Protein AF-A0A352RK64-F1 (afdb_monomer_lite)

Radius of gyration: 16.99 Å; chains: 1; bounding box: 40×32×40 Å

Foldseek 3Di:
DPPPDDDDDDDDDDDDPPPCSVVVVVVVCVVVPVVRDDDDDQVVFFDDCPVDDPVRVVPDDCPDPVRGDD

Sequence (70 aa):
MKNSRSKPFVIGISGGSGSGKSTIINEIVERIGPEKIAVLHHDAYYRHRPELSFEERTIINFDHPDSLET

Structure (mmCIF, N/CA/C/O backbone):
data_AF-A0A352RK64-F1
#
_entry.id   AF-A0A352RK64-F1
#
loop_
_atom_site.group_PDB
_atom_site.id
_atom_site.type_symbol
_atom_site.label_atom_id
_atom_site.label_alt_id
_atom_site.label_comp_id
_atom_site.label_asym_id
_atom_site.label_entity_id
_atom_site.label_seq_id
_atom_site.pdbx_PDB_ins_code
_atom_site.Cartn_x
_atom_site.Cartn_y
_atom_site.Cartn_z
_atom_site.occupancy
_atom_site.B_iso_or_equiv
_atom_site.auth_seq_id
_atom_site.auth_comp_id
_atom_site.auth_asym_id
_atom_site.auth_atom_id
_atom_site.pdbx_PDB_model_num
ATOM 1 N N . MET A 1 1 ? -27.580 -19.480 18.022 1.00 46.88 1 MET A N 1
ATOM 2 C CA . MET A 1 1 ? -27.226 -18.045 18.115 1.00 46.88 1 MET A CA 1
ATOM 3 C C . MET A 1 1 ? -26.635 -17.613 16.781 1.00 46.88 1 MET A C 1
ATOM 5 O O . MET A 1 1 ? -25.653 -18.207 16.358 1.00 46.88 1 MET A O 1
ATOM 9 N N . LYS A 1 2 ? -27.256 -16.667 16.065 1.00 51.38 2 LYS A N 1
ATOM 10 C CA . LYS A 1 2 ? -26.658 -16.103 14.845 1.00 51.38 2 LYS A CA 1
ATOM 11 C C . LYS A 1 2 ? -25.591 -15.102 15.287 1.00 51.38 2 LYS A C 1
ATOM 13 O O . LYS A 1 2 ? -25.943 -14.058 15.821 1.00 51.38 2 LYS A O 1
ATOM 18 N N . ASN A 1 3 ? -24.313 -15.424 15.093 1.00 56.31 3 ASN A N 1
ATOM 19 C CA . ASN A 1 3 ? -23.241 -14.436 15.204 1.00 56.31 3 ASN A CA 1
ATOM 20 C C . ASN A 1 3 ? -23.479 -13.377 14.121 1.00 56.31 3 ASN A C 1
ATOM 22 O O . ASN A 1 3 ? -23.170 -13.613 12.953 1.00 56.31 3 ASN A O 1
ATOM 26 N N . SER A 1 4 ? -24.070 -12.233 14.475 1.00 65.38 4 SER A N 1
ATOM 27 C CA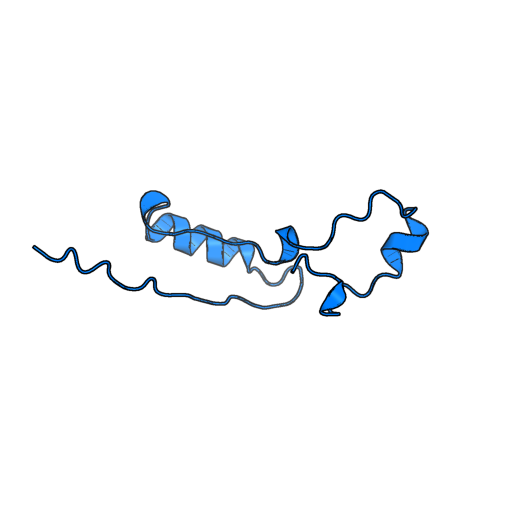 . SER A 1 4 ? -24.133 -11.096 13.561 1.00 65.38 4 SER A CA 1
ATOM 28 C C . SER A 1 4 ? -22.723 -10.523 13.451 1.00 65.38 4 SER A C 1
ATOM 30 O O . SER A 1 4 ? -22.307 -9.721 14.285 1.00 65.38 4 SER A O 1
ATOM 32 N N . ARG A 1 5 ? -21.953 -10.964 12.451 1.00 71.38 5 ARG A N 1
ATOM 33 C CA . ARG A 1 5 ? -20.730 -10.246 12.079 1.00 71.38 5 ARG A CA 1
ATOM 34 C C . ARG A 1 5 ? -21.149 -8.829 11.694 1.00 71.38 5 ARG A C 1
ATOM 36 O O . ARG A 1 5 ? -21.978 -8.662 10.798 1.00 71.38 5 ARG A O 1
ATOM 43 N N . SER A 1 6 ? -20.623 -7.829 12.395 1.00 80.00 6 SER A N 1
ATOM 44 C CA . SER A 1 6 ? -20.747 -6.443 11.959 1.00 80.00 6 SER A CA 1
ATOM 45 C C . SER A 1 6 ? -20.133 -6.326 10.564 1.00 80.00 6 SER A C 1
ATOM 47 O O . SER A 1 6 ? -19.109 -6.945 10.265 1.00 80.00 6 SER A O 1
ATOM 49 N N . LYS A 1 7 ? -20.792 -5.580 9.674 1.00 87.75 7 LYS A N 1
ATOM 50 C CA . LYS A 1 7 ? -20.198 -5.265 8.374 1.00 87.75 7 LYS A CA 1
ATOM 51 C C . LYS A 1 7 ? -18.974 -4.370 8.616 1.00 87.75 7 LYS A C 1
ATOM 53 O O . LYS A 1 7 ? -19.078 -3.459 9.440 1.00 87.75 7 LYS A O 1
ATOM 58 N N . PRO A 1 8 ? -17.842 -4.612 7.936 1.00 90.62 8 PRO A N 1
ATOM 59 C CA . PRO A 1 8 ? -16.685 -3.736 8.052 1.00 90.62 8 PRO A CA 1
ATOM 60 C C . PRO A 1 8 ? -17.024 -2.338 7.523 1.00 90.62 8 PRO A C 1
ATOM 62 O O . PRO A 1 8 ? -17.816 -2.190 6.590 1.00 90.62 8 PRO A O 1
ATOM 65 N N . PHE A 1 9 ? -16.412 -1.319 8.122 1.00 92.75 9 PHE A N 1
ATOM 66 C CA . PHE A 1 9 ? -16.442 0.050 7.617 1.00 92.75 9 PHE A CA 1
ATOM 67 C C . PHE A 1 9 ? -15.240 0.264 6.694 1.00 92.75 9 PHE A C 1
ATOM 69 O O . PHE A 1 9 ? -14.123 -0.099 7.057 1.00 92.75 9 PHE A O 1
ATOM 76 N N . VAL A 1 10 ? -15.469 0.822 5.504 1.00 94.88 10 VAL A N 1
ATOM 77 C CA . VAL A 1 10 ? -14.433 0.999 4.476 1.00 94.88 10 VAL A CA 1
ATOM 78 C C . VAL A 1 10 ? -14.202 2.486 4.243 1.00 94.88 10 VAL A C 1
ATOM 80 O O . VAL A 1 10 ? -15.150 3.230 4.003 1.00 94.88 10 VAL A O 1
ATOM 83 N N . ILE A 1 11 ? -12.936 2.902 4.291 1.00 94.50 11 ILE A N 1
ATOM 84 C CA . ILE A 1 11 ? -12.496 4.272 4.016 1.00 94.50 11 ILE A CA 1
ATOM 85 C C . ILE A 1 11 ? -11.547 4.228 2.819 1.00 94.50 11 ILE A C 1
ATOM 87 O O . ILE A 1 11 ? -10.539 3.525 2.858 1.00 94.50 11 ILE A O 1
ATOM 91 N N . GLY A 1 12 ? -11.860 4.984 1.767 1.00 94.88 12 GLY A N 1
ATOM 92 C CA . GLY A 1 12 ? -10.946 5.221 0.651 1.00 94.88 12 GLY A CA 1
ATOM 93 C C . GLY A 1 12 ? -10.101 6.468 0.902 1.00 94.88 12 GLY A C 1
ATOM 94 O O . GLY A 1 12 ? -10.644 7.518 1.238 1.00 94.88 12 GLY A O 1
ATOM 95 N N . ILE A 1 13 ? -8.782 6.362 0.730 1.00 94.19 13 ILE A N 1
ATOM 96 C CA . ILE A 1 13 ? -7.844 7.487 0.846 1.00 94.19 13 ILE A CA 1
ATOM 97 C C . ILE A 1 13 ? -7.134 7.655 -0.498 1.00 94.19 13 ILE A C 1
ATOM 99 O O . ILE A 1 13 ? -6.388 6.778 -0.927 1.00 94.19 13 ILE A O 1
ATOM 103 N N . SER A 1 14 ? -7.353 8.791 -1.158 1.00 92.94 14 SER A N 1
ATOM 104 C CA . SER A 1 14 ? -6.794 9.118 -2.476 1.00 92.94 14 SER A CA 1
ATOM 105 C C . SER A 1 14 ? -5.936 10.385 -2.436 1.00 92.94 14 SER A C 1
ATOM 107 O O . SER A 1 14 ? -6.026 11.184 -1.506 1.00 92.94 14 SER A O 1
ATOM 109 N N . GLY A 1 15 ? -5.102 10.587 -3.458 1.00 92.25 15 GLY A N 1
ATOM 110 C CA . GLY A 1 15 ? -4.235 11.762 -3.594 1.00 92.25 15 GLY A CA 1
ATOM 111 C C . GLY A 1 15 ? -2.939 11.444 -4.339 1.00 92.25 15 GLY A C 1
ATOM 112 O O . GLY A 1 15 ? -2.534 10.282 -4.412 1.00 92.25 15 GLY A O 1
ATOM 113 N N . GLY A 1 16 ? -2.272 12.471 -4.869 1.00 90.00 16 GLY A N 1
ATOM 114 C CA . GLY A 1 16 ? -1.022 12.323 -5.624 1.00 90.00 16 GLY A CA 1
ATOM 115 C C . GLY A 1 16 ? 0.139 11.742 -4.805 1.00 90.00 16 GLY A C 1
ATOM 116 O O . GLY A 1 16 ? 0.086 11.657 -3.573 1.00 90.00 16 GLY A O 1
ATOM 117 N N . SER A 1 17 ? 1.206 11.314 -5.481 1.00 88.75 17 SER A N 1
ATOM 118 C CA . SER A 1 17 ? 2.441 10.911 -4.794 1.00 88.75 17 SER A CA 1
ATOM 119 C C . SER A 1 17 ? 2.990 12.069 -3.947 1.00 88.75 17 SER A C 1
ATOM 121 O O . SER A 1 17 ? 2.865 13.231 -4.324 1.00 88.75 17 SER A O 1
ATOM 123 N N . GLY A 1 18 ? 3.530 11.766 -2.764 1.00 92.94 18 GLY A N 1
ATOM 124 C CA . GLY A 1 18 ? 4.042 12.781 -1.833 1.00 92.94 18 GLY A CA 1
ATOM 125 C C . GLY A 1 18 ? 2.985 13.587 -1.060 1.00 92.94 18 GLY A C 1
ATOM 126 O O . GLY A 1 18 ? 3.352 14.411 -0.233 1.00 92.94 18 GLY A O 1
ATOM 127 N N . SER A 1 19 ? 1.682 13.335 -1.242 1.00 95.62 19 SER A N 1
ATOM 128 C CA . SER A 1 19 ? 0.616 14.109 -0.577 1.00 95.62 19 SER A CA 1
ATOM 129 C C . SER A 1 19 ? 0.371 13.769 0.905 1.00 95.62 19 SER A C 1
ATOM 131 O O . SER A 1 19 ? -0.594 14.256 1.485 1.00 95.62 19 SER A O 1
ATOM 133 N N . GLY A 1 20 ? 1.171 12.884 1.513 1.00 96.06 20 GLY A N 1
ATOM 134 C CA . GLY A 1 20 ? 1.038 12.507 2.930 1.00 96.06 20 GLY A CA 1
ATOM 135 C C . GLY A 1 20 ? 0.044 11.378 3.252 1.00 96.06 20 GLY A C 1
ATOM 136 O O . GLY A 1 20 ? -0.247 11.152 4.423 1.00 96.06 20 GLY A O 1
ATOM 137 N N . LYS A 1 21 ? -0.460 10.630 2.254 1.00 96.75 21 LYS A N 1
ATOM 138 C CA . LYS A 1 21 ? -1.405 9.506 2.473 1.00 96.75 21 LYS A CA 1
ATOM 139 C C . LYS A 1 21 ? -0.882 8.483 3.485 1.00 96.75 21 LYS A C 1
ATOM 141 O O . LYS A 1 21 ? -1.587 8.148 4.429 1.00 96.75 21 LYS A O 1
ATOM 146 N N . SER A 1 22 ? 0.360 8.026 3.307 1.00 95.06 22 SER A N 1
ATOM 147 C CA . SER A 1 22 ? 0.9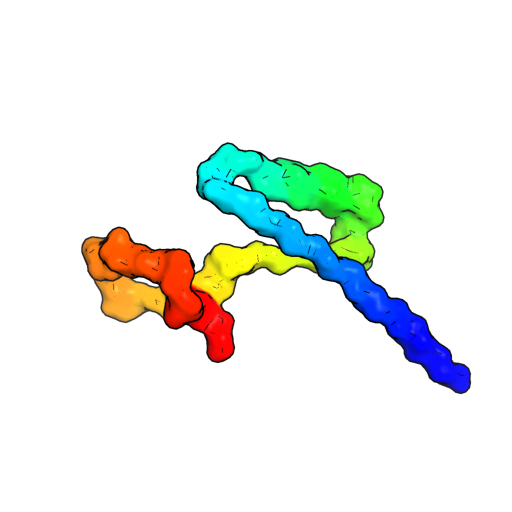77 7.028 4.188 1.00 95.06 22 S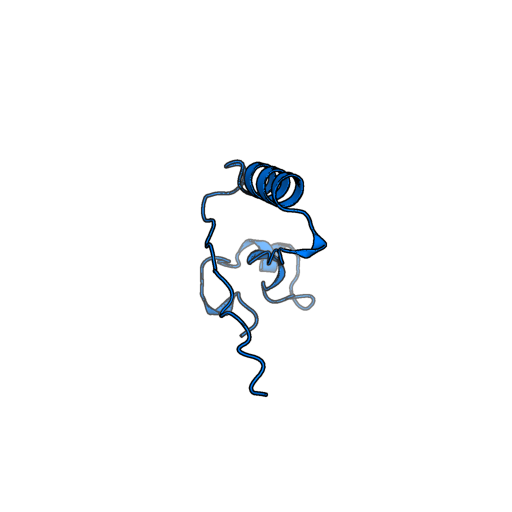ER A CA 1
ATOM 148 C C . SER A 1 22 ? 1.105 7.534 5.625 1.00 95.06 22 SER A C 1
ATOM 150 O O . SER A 1 22 ? 0.868 6.779 6.558 1.00 95.06 22 SER A O 1
ATOM 152 N N . THR A 1 23 ? 1.398 8.825 5.812 1.00 96.75 23 THR A N 1
ATOM 153 C CA . THR A 1 23 ? 1.460 9.454 7.138 1.00 96.75 23 THR A CA 1
ATOM 154 C C . THR A 1 23 ? 0.108 9.398 7.843 1.00 96.75 23 THR A C 1
ATOM 156 O O . THR A 1 23 ? 0.032 8.964 8.987 1.00 96.75 23 THR A O 1
ATOM 159 N N . ILE A 1 24 ? -0.969 9.776 7.148 1.00 95.75 24 ILE A N 1
ATOM 160 C CA . ILE A 1 24 ? -2.327 9.735 7.708 1.00 95.75 24 ILE A CA 1
ATOM 161 C C . ILE A 1 24 ? -2.744 8.295 8.031 1.00 95.75 24 ILE A C 1
ATOM 163 O O . ILE A 1 24 ? -3.327 8.050 9.083 1.00 95.75 24 ILE A O 1
ATOM 167 N N . ILE A 1 25 ? -2.436 7.339 7.150 1.00 95.62 25 ILE A N 1
ATOM 168 C CA . ILE A 1 25 ? -2.743 5.920 7.373 1.00 95.62 25 ILE A CA 1
ATOM 169 C C . ILE A 1 25 ? -2.043 5.408 8.636 1.00 95.62 25 ILE A C 1
ATOM 171 O O . ILE A 1 25 ? -2.702 4.799 9.476 1.00 95.62 25 ILE A O 1
ATOM 175 N N . ASN A 1 26 ? -0.749 5.698 8.806 1.00 95.81 26 ASN A N 1
ATOM 176 C CA . ASN A 1 26 ? 0.013 5.267 9.980 1.00 95.81 26 ASN A CA 1
ATOM 177 C C . ASN A 1 26 ? -0.581 5.828 11.281 1.00 95.81 26 ASN A C 1
ATOM 179 O O . ASN A 1 26 ? -0.839 5.066 12.207 1.00 95.81 26 ASN A O 1
ATOM 183 N N . GLU A 1 27 ? -0.908 7.122 11.315 1.00 97.00 27 GLU A N 1
ATOM 184 C CA . GLU A 1 27 ? -1.567 7.760 12.466 1.00 97.00 27 GLU A CA 1
ATOM 185 C C . GLU A 1 27 ? -2.923 7.121 12.806 1.00 97.00 27 GLU A C 1
ATOM 187 O O . GLU A 1 27 ? -3.266 6.943 13.976 1.00 97.00 27 GLU A O 1
ATOM 192 N N . ILE A 1 28 ? -3.718 6.758 11.793 1.00 95.50 28 ILE A N 1
ATOM 193 C CA . ILE A 1 28 ? -5.004 6.078 11.997 1.00 95.50 28 ILE A CA 1
ATOM 194 C C . ILE A 1 28 ? -4.784 4.686 12.601 1.00 95.50 28 ILE A C 1
ATOM 196 O O . ILE A 1 28 ? -5.475 4.320 13.556 1.00 95.50 28 ILE A O 1
ATOM 200 N N . VAL A 1 29 ? -3.830 3.917 12.070 1.00 96.06 29 VAL A N 1
ATOM 201 C CA . VAL A 1 29 ? -3.507 2.568 12.561 1.00 96.06 29 VAL A CA 1
ATOM 202 C C . VAL A 1 29 ? -3.012 2.617 14.004 1.00 96.06 29 VAL A C 1
ATOM 204 O O . VAL A 1 29 ? -3.497 1.847 14.832 1.00 96.06 29 VAL A O 1
ATOM 207 N N . GLU A 1 30 ? -2.113 3.547 14.327 1.00 96.81 30 GLU A N 1
ATOM 208 C CA . GLU A 1 30 ? -1.580 3.729 15.682 1.00 96.81 30 GLU A CA 1
ATOM 209 C C . GLU A 1 30 ? -2.677 4.071 16.698 1.00 96.81 30 GLU A C 1
ATOM 211 O O . GLU A 1 30 ? -2.678 3.545 17.811 1.00 96.81 30 GLU A O 1
ATOM 216 N N . ARG A 1 31 ? -3.649 4.909 16.318 1.00 96.38 31 ARG A N 1
ATOM 217 C CA . ARG A 1 31 ? -4.741 5.328 17.216 1.00 96.38 31 ARG A CA 1
ATOM 218 C C . ARG A 1 31 ? -5.825 4.269 17.404 1.00 96.38 31 ARG A C 1
ATOM 220 O O . ARG A 1 31 ? -6.431 4.211 18.472 1.00 96.38 31 ARG A O 1
ATOM 227 N N . ILE A 1 32 ? -6.120 3.473 16.375 1.00 94.88 32 ILE A N 1
ATOM 228 C CA . ILE A 1 32 ? -7.188 2.457 16.417 1.00 94.88 32 ILE A CA 1
ATOM 229 C C . ILE A 1 32 ? -6.683 1.123 16.992 1.00 94.88 32 ILE A C 1
ATOM 231 O O . ILE A 1 32 ? -7.433 0.423 17.687 1.00 94.88 32 ILE A O 1
ATOM 235 N N . GLY A 1 33 ? -5.422 0.792 16.717 1.00 95.38 33 GLY A N 1
ATOM 236 C CA . GLY A 1 33 ? -4.806 -0.499 17.001 1.00 95.38 33 GLY A CA 1
ATOM 237 C C . GLY A 1 33 ? -4.760 -1.391 15.749 1.00 95.38 33 GLY A C 1
ATOM 238 O O . GLY A 1 33 ? -5.792 -1.570 15.087 1.00 95.38 33 GLY A O 1
ATOM 239 N N . PRO A 1 34 ? -3.594 -1.972 15.403 1.00 92.50 34 PRO A N 1
ATOM 240 C CA . PRO A 1 34 ? -3.411 -2.774 14.188 1.00 92.50 34 PRO A CA 1
ATOM 241 C C . PRO A 1 34 ? -4.256 -4.057 14.164 1.00 92.50 34 PRO A C 1
ATOM 243 O O . PRO A 1 34 ? -4.507 -4.614 13.102 1.00 92.50 34 PRO A O 1
ATOM 246 N N . GLU A 1 35 ? -4.738 -4.529 15.311 1.00 94.44 35 GLU A N 1
ATOM 247 C CA . GLU A 1 35 ? -5.606 -5.703 15.430 1.00 94.44 35 GLU A CA 1
ATOM 248 C C . GLU A 1 35 ? -7.058 -5.446 14.997 1.00 94.44 35 GLU A C 1
ATOM 250 O O . GLU A 1 35 ? -7.833 -6.390 14.828 1.00 94.44 35 GLU A O 1
ATOM 255 N N . LYS A 1 36 ? -7.443 -4.174 14.830 1.00 93.19 36 LYS A N 1
ATOM 256 C CA . LYS A 1 36 ? -8.816 -3.759 14.495 1.00 93.19 36 LYS A CA 1
ATOM 257 C C . LYS A 1 36 ? -8.969 -3.199 13.083 1.00 93.19 36 LYS A C 1
ATOM 259 O O . LYS A 1 36 ? -10.101 -2.962 12.659 1.00 93.19 36 LYS A O 1
ATOM 264 N N . ILE A 1 37 ? -7.872 -2.974 12.361 1.00 95.12 37 ILE A N 1
ATOM 265 C CA . ILE A 1 37 ? -7.879 -2.370 11.027 1.00 95.12 37 ILE A CA 1
ATOM 266 C C . ILE A 1 37 ? -7.029 -3.184 10.055 1.00 95.12 37 ILE A C 1
ATOM 268 O O . ILE A 1 37 ? -5.942 -3.641 10.387 1.00 95.12 37 ILE A O 1
ATOM 272 N N . ALA A 1 38 ? -7.526 -3.339 8.830 1.00 94.31 38 ALA A N 1
ATOM 273 C CA . ALA A 1 38 ? -6.737 -3.825 7.709 1.00 94.31 38 ALA A CA 1
ATOM 274 C C . ALA A 1 38 ? -6.434 -2.647 6.781 1.00 94.31 38 ALA A C 1
ATOM 276 O O . ALA A 1 38 ? -7.342 -1.899 6.413 1.00 94.31 38 ALA A O 1
ATOM 277 N N . VAL A 1 39 ? -5.167 -2.492 6.399 1.00 94.88 39 VAL A N 1
ATOM 278 C CA . VAL A 1 39 ? -4.731 -1.487 5.425 1.00 94.88 39 VAL A CA 1
ATOM 279 C C . VAL A 1 39 ? -4.459 -2.186 4.104 1.00 94.88 39 VAL A C 1
ATOM 281 O O . VAL A 1 39 ? -3.661 -3.119 4.041 1.00 94.88 39 VAL A O 1
ATOM 284 N N . LEU A 1 40 ? -5.127 -1.729 3.047 1.00 94.25 40 LEU A N 1
ATOM 285 C CA . LEU A 1 40 ? -4.923 -2.215 1.689 1.00 94.25 40 LEU A CA 1
ATOM 286 C C . LEU A 1 40 ? -4.325 -1.089 0.850 1.00 94.25 40 LEU A C 1
ATOM 288 O O . LEU A 1 40 ? -4.956 -0.059 0.619 1.00 94.25 40 LEU A O 1
ATOM 292 N N . HIS A 1 41 ? -3.092 -1.303 0.412 1.00 92.25 41 HIS A N 1
ATOM 293 C CA . HIS A 1 41 ? -2.367 -0.404 -0.471 1.00 92.25 41 HIS A CA 1
ATOM 294 C C . HIS A 1 41 ? -2.772 -0.689 -1.918 1.00 92.25 41 HIS A C 1
ATOM 296 O O . HIS A 1 41 ? -2.494 -1.768 -2.427 1.00 92.25 41 HIS A O 1
ATOM 302 N N . HIS A 1 42 ? -3.468 0.246 -2.570 1.00 88.88 42 HIS A N 1
ATOM 303 C CA . HIS A 1 42 ? -3.978 0.039 -3.933 1.00 88.88 42 HIS A CA 1
ATOM 304 C C . HIS A 1 42 ? -2.851 -0.132 -4.969 1.00 88.88 42 HIS A C 1
ATOM 306 O O . HIS A 1 42 ? -2.996 -0.886 -5.924 1.00 88.88 42 HIS A O 1
ATOM 312 N N . ASP A 1 43 ? -1.705 0.515 -4.747 1.00 88.31 43 ASP A N 1
ATOM 313 C CA . ASP A 1 43 ? -0.495 0.385 -5.566 1.00 88.31 43 ASP A CA 1
ATOM 314 C C . ASP A 1 43 ? 0.192 -0.986 -5.441 1.00 88.31 43 ASP A C 1
ATOM 316 O O . ASP A 1 43 ? 0.931 -1.377 -6.342 1.00 88.31 43 ASP A O 1
ATOM 320 N N . ALA A 1 44 ? -0.095 -1.760 -4.389 1.00 90.25 44 ALA A N 1
ATOM 321 C CA . ALA A 1 44 ? 0.381 -3.139 -4.258 1.00 90.25 44 ALA A CA 1
ATOM 322 C C . ALA A 1 44 ? -0.304 -4.118 -5.232 1.00 90.25 44 ALA A C 1
ATOM 324 O O . ALA A 1 44 ? 0.150 -5.251 -5.361 1.00 90.25 44 ALA A O 1
ATOM 325 N N . TYR A 1 45 ? -1.375 -3.687 -5.905 1.00 91.44 45 TYR A N 1
ATOM 326 C CA . TYR A 1 45 ? -2.141 -4.488 -6.866 1.00 91.44 45 TYR A CA 1
ATOM 327 C C . TYR A 1 45 ? -1.912 -4.053 -8.317 1.00 91.44 45 TYR A C 1
ATOM 329 O O . TYR A 1 45 ? -2.657 -4.460 -9.209 1.00 91.44 45 TYR A O 1
ATOM 337 N N . TYR A 1 46 ? -0.896 -3.226 -8.587 1.00 91.75 46 TYR A N 1
ATOM 338 C CA . TYR A 1 46 ? -0.453 -3.034 -9.963 1.00 91.75 46 TYR A CA 1
ATOM 339 C C . TYR A 1 46 ? 0.120 -4.336 -10.517 1.00 91.75 46 TYR A C 1
ATOM 341 O O . TYR A 1 46 ? 0.891 -5.018 -9.843 1.00 91.75 46 TYR A O 1
ATOM 349 N N . ARG A 1 47 ? -0.221 -4.655 -11.769 1.00 90.81 47 ARG A N 1
ATOM 350 C CA . ARG A 1 47 ? 0.283 -5.849 -12.453 1.00 90.81 47 ARG A CA 1
ATOM 351 C C . ARG A 1 47 ? 1.800 -5.851 -12.439 1.00 90.81 47 ARG A C 1
ATOM 353 O O . ARG A 1 47 ? 2.441 -4.942 -12.975 1.00 90.81 47 ARG A O 1
ATOM 360 N N . HIS A 1 48 ? 2.376 -6.909 -11.883 1.00 91.00 48 HIS A N 1
ATOM 361 C CA . HIS A 1 48 ? 3.808 -7.122 -11.977 1.00 91.00 48 HIS A CA 1
ATOM 362 C C . HIS A 1 48 ? 4.167 -7.515 -13.418 1.00 91.00 48 HIS A C 1
ATOM 364 O O . HIS A 1 48 ? 3.662 -8.504 -13.942 1.00 91.00 48 HIS A O 1
ATOM 370 N N . ARG A 1 49 ? 5.035 -6.724 -14.062 1.00 90.31 49 ARG A N 1
ATOM 371 C CA . ARG A 1 49 ? 5.427 -6.882 -15.474 1.00 90.31 49 ARG A CA 1
ATOM 372 C C . ARG A 1 49 ? 6.906 -7.271 -15.630 1.00 90.31 49 ARG A C 1
ATOM 374 O O . ARG A 1 49 ? 7.684 -6.460 -16.140 1.00 90.31 49 ARG A O 1
ATOM 381 N N . PRO A 1 50 ? 7.356 -8.440 -15.126 1.00 92.94 50 PRO A N 1
ATOM 382 C CA . PRO A 1 50 ? 8.758 -8.851 -15.209 1.00 92.94 50 PRO A CA 1
ATOM 383 C C . PRO A 1 50 ? 9.248 -9.010 -16.652 1.00 92.94 50 PRO A C 1
ATOM 385 O O . PRO A 1 50 ? 10.446 -8.890 -16.892 1.00 92.94 50 PRO A O 1
ATOM 388 N N . GLU A 1 51 ? 8.331 -9.247 -17.590 1.00 95.06 51 GLU A N 1
ATOM 389 C CA . GLU A 1 51 ? 8.591 -9.419 -19.016 1.00 95.06 51 GLU A CA 1
ATOM 390 C C . GLU A 1 51 ? 9.049 -8.139 -19.727 1.00 95.06 51 GLU A C 1
ATOM 392 O O . GLU A 1 51 ? 9.635 -8.231 -20.801 1.00 95.06 51 GLU A O 1
ATOM 397 N N . LEU A 1 52 ? 8.802 -6.962 -19.141 1.00 95.00 52 LEU A N 1
ATOM 398 C CA . LEU A 1 52 ? 9.136 -5.668 -19.737 1.00 95.00 52 LEU A CA 1
ATOM 399 C C . LEU A 1 52 ? 10.495 -5.151 -19.253 1.00 95.00 52 LEU A C 1
ATOM 401 O O . LEU A 1 52 ? 10.815 -5.218 -18.053 1.00 95.00 52 LEU A O 1
ATOM 405 N N . SER A 1 53 ? 11.256 -4.557 -20.173 1.00 96.69 53 SER A N 1
ATOM 406 C CA . SER A 1 53 ? 12.454 -3.765 -19.879 1.00 96.69 53 SER A CA 1
ATOM 407 C C . SER A 1 53 ? 12.117 -2.512 -19.061 1.00 96.69 53 SER A C 1
ATOM 409 O O . SER A 1 53 ? 10.958 -2.124 -18.920 1.00 96.69 53 SER A O 1
ATOM 411 N N . PHE A 1 54 ? 13.133 -1.849 -18.501 1.00 93.50 54 PHE A N 1
ATOM 412 C CA . PHE A 1 54 ? 12.914 -0.608 -17.753 1.00 93.50 54 PHE A CA 1
ATOM 413 C C . PHE A 1 54 ? 12.263 0.478 -18.623 1.00 93.50 54 PHE A C 1
ATOM 415 O O . PHE A 1 54 ? 11.298 1.099 -18.192 1.00 93.50 54 PHE A O 1
ATOM 422 N N . GLU A 1 55 ? 12.740 0.658 -19.856 1.00 96.62 55 GLU A N 1
ATOM 423 C CA . GLU A 1 55 ? 12.217 1.647 -20.809 1.00 96.62 55 GLU A CA 1
ATOM 424 C C . GLU A 1 55 ? 10.759 1.365 -21.196 1.00 96.62 55 GLU A C 1
ATOM 426 O O . GLU A 1 55 ? 9.951 2.281 -21.299 1.00 96.62 55 GLU A O 1
ATOM 431 N N . GLU A 1 56 ? 10.380 0.095 -21.334 1.00 95.06 56 GLU A N 1
ATOM 432 C CA . GLU A 1 56 ? 8.986 -0.283 -21.595 1.00 95.06 56 GLU A CA 1
ATOM 433 C C . GLU A 1 56 ? 8.087 -0.082 -20.368 1.00 95.06 56 GLU A C 1
ATOM 435 O O . GLU A 1 56 ? 6.898 0.198 -20.509 1.00 95.06 56 GLU A O 1
ATOM 440 N N . ARG A 1 57 ? 8.630 -0.185 -19.149 1.00 92.31 57 ARG A N 1
ATOM 441 C CA . ARG A 1 57 ? 7.863 0.086 -17.922 1.00 92.31 57 ARG A CA 1
ATOM 442 C C . ARG A 1 57 ? 7.586 1.570 -17.714 1.00 92.31 57 ARG A C 1
ATOM 444 O O . ARG A 1 57 ? 6.547 1.899 -17.149 1.00 92.31 57 ARG A O 1
ATOM 451 N N . THR A 1 58 ? 8.477 2.465 -18.144 1.00 91.69 58 THR A N 1
ATOM 452 C CA . THR A 1 58 ? 8.306 3.915 -17.922 1.00 91.69 58 THR A CA 1
ATOM 453 C C . THR A 1 58 ? 7.187 4.526 -18.760 1.00 91.69 58 THR A C 1
ATOM 455 O O . THR A 1 58 ? 6.673 5.581 -18.395 1.00 91.69 58 THR A O 1
ATOM 458 N N . ILE A 1 59 ? 6.779 3.870 -19.848 1.00 93.50 59 ILE A N 1
ATOM 459 C CA . ILE A 1 59 ? 5.686 4.330 -20.716 1.00 93.50 59 ILE A CA 1
ATOM 460 C C . ILE A 1 59 ? 4.304 3.809 -20.289 1.00 93.50 59 ILE A C 1
ATOM 462 O O . ILE A 1 59 ? 3.297 4.174 -20.899 1.00 93.50 59 ILE A O 1
ATOM 466 N N . ILE A 1 60 ? 4.228 2.956 -19.261 1.00 90.50 60 ILE A N 1
ATOM 467 C CA . ILE A 1 60 ? 2.959 2.405 -18.773 1.00 90.50 60 ILE A CA 1
ATOM 468 C C . ILE A 1 60 ? 2.133 3.507 -18.108 1.00 90.50 60 ILE A C 1
ATOM 470 O O . ILE A 1 60 ? 2.589 4.193 -17.193 1.00 90.50 60 ILE A O 1
ATOM 474 N N . ASN A 1 61 ? 0.870 3.618 -18.518 1.00 90.38 61 ASN A N 1
ATOM 475 C CA . ASN A 1 61 ? -0.111 4.435 -17.819 1.00 90.38 61 ASN A CA 1
ATOM 476 C C . ASN A 1 61 ? -0.701 3.666 -16.625 1.00 90.38 61 ASN A C 1
ATOM 478 O O . ASN A 1 61 ? -1.647 2.888 -16.775 1.00 90.38 61 ASN A O 1
ATOM 482 N N . PHE A 1 62 ? -0.164 3.899 -15.429 1.00 87.31 62 PHE A N 1
ATOM 483 C CA . PHE A 1 62 ? -0.643 3.260 -14.199 1.00 87.31 62 PHE A CA 1
ATOM 484 C C . PHE A 1 62 ? -2.045 3.716 -13.760 1.00 87.31 62 PHE A C 1
ATOM 486 O O . PHE A 1 62 ? -2.671 3.023 -12.9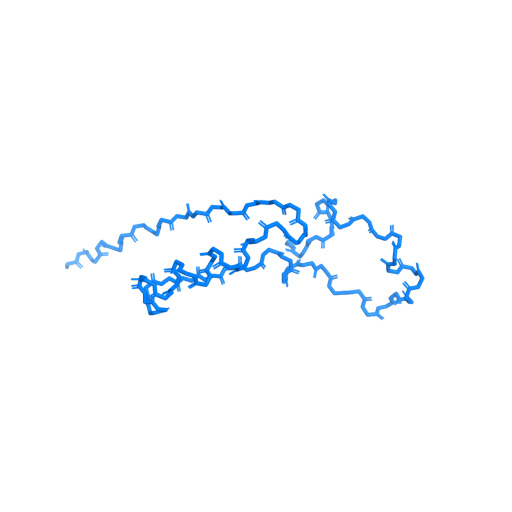65 1.00 87.31 62 PHE A O 1
ATOM 493 N N . ASP A 1 63 ? -2.582 4.801 -14.327 1.00 85.06 63 ASP A N 1
ATOM 494 C CA . ASP A 1 63 ? -3.950 5.256 -14.050 1.00 85.06 63 ASP A CA 1
ATOM 495 C C . ASP A 1 63 ? -5.011 4.514 -14.890 1.00 85.06 63 ASP A C 1
ATOM 497 O O . ASP A 1 63 ? -6.213 4.685 -14.678 1.00 85.06 63 ASP A O 1
ATOM 501 N N . HIS A 1 64 ? -4.597 3.687 -15.858 1.00 89.06 64 HIS A N 1
ATOM 502 C CA . HIS A 1 64 ? -5.524 2.884 -16.654 1.00 89.06 64 HIS A CA 1
ATOM 503 C C . HIS A 1 64 ? -6.022 1.656 -15.862 1.00 89.06 64 HIS A C 1
ATOM 505 O O . HIS A 1 64 ? 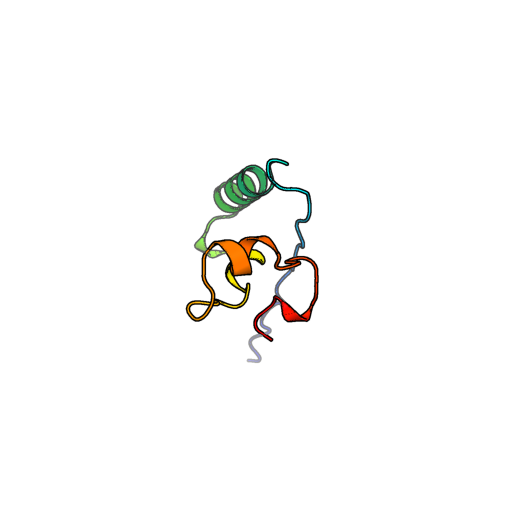-5.201 0.980 -15.241 1.00 89.06 64 HIS A O 1
ATOM 511 N N . PRO A 1 65 ? -7.320 1.288 -15.925 1.00 87.31 65 PRO A N 1
ATOM 512 C CA . PRO A 1 65 ? -7.855 0.122 -15.209 1.00 87.31 65 PRO A CA 1
ATOM 513 C C 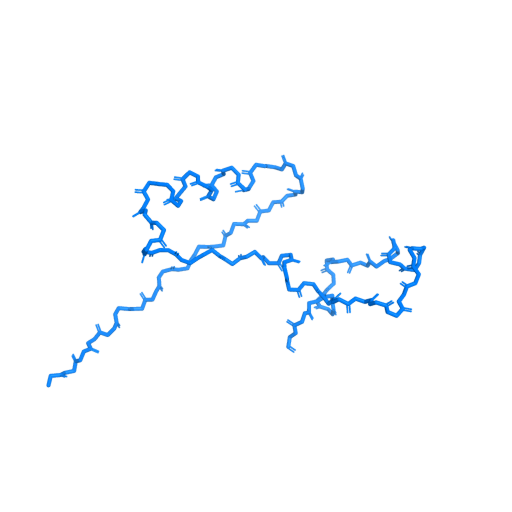. PRO A 1 65 ? -7.090 -1.188 -15.460 1.00 87.31 65 PRO A C 1
ATOM 515 O O . PRO A 1 65 ? -6.881 -1.970 -14.537 1.00 87.31 65 PRO A O 1
ATOM 518 N N . ASP A 1 66 ? -6.601 -1.397 -16.686 1.00 88.25 66 ASP A N 1
ATOM 519 C CA . ASP A 1 66 ? -5.819 -2.589 -17.066 1.00 88.25 66 ASP A CA 1
ATOM 520 C C . ASP A 1 66 ? -4.469 -2.718 -16.343 1.00 88.25 66 ASP A C 1
ATOM 522 O O . ASP A 1 66 ? -3.835 -3.776 -16.400 1.00 88.25 66 ASP A O 1
ATOM 526 N N . SER A 1 67 ? -4.006 -1.657 -15.679 1.00 87.31 67 SER A N 1
ATOM 527 C CA . SER A 1 67 ? -2.781 -1.678 -14.882 1.00 87.31 67 SER A CA 1
ATOM 528 C C . SER A 1 67 ? -2.961 -2.420 -13.556 1.00 87.31 67 SER A C 1
ATOM 530 O O . SER A 1 67 ? -1.958 -2.742 -12.924 1.00 87.31 67 SER A O 1
ATOM 532 N N . LEU A 1 68 ? -4.194 -2.745 -13.151 1.00 87.94 68 LEU A N 1
ATOM 533 C CA . LEU A 1 68 ? -4.505 -3.469 -11.916 1.00 87.94 68 LEU A CA 1
ATOM 534 C C . LEU A 1 68 ? -4.677 -4.981 -12.152 1.00 87.94 68 LEU A C 1
ATOM 536 O O . LEU A 1 68 ? -5.197 -5.430 -13.183 1.00 87.94 68 LEU A O 1
ATOM 540 N N . GLU A 1 69 ? -4.241 -5.782 -11.183 1.00 82.50 69 GLU A N 1
ATOM 541 C CA . GLU A 1 69 ? -4.625 -7.192 -11.060 1.00 82.50 69 GLU A CA 1
ATOM 542 C C . GLU A 1 69 ? -6.105 -7.257 -10.649 1.00 82.50 69 GLU A C 1
ATOM 544 O O . GLU A 1 69 ? -6.500 -6.698 -9.627 1.00 82.50 69 GLU A O 1
ATOM 549 N N . THR A 1 70 ? -6.935 -7.866 -11.501 1.00 66.94 70 THR A N 1
ATOM 550 C CA . THR A 1 70 ? -8.407 -7.921 -11.395 1.00 66.94 70 THR A CA 1
ATOM 551 C C . THR A 1 70 ? -8.914 -9.336 -11.598 1.00 66.94 70 THR A C 1
ATOM 553 O O . THR A 1 70 ? -8.254 -10.092 -12.347 1.00 66.94 70 THR A O 1
#

pLDDT: mean 89.65, std 10.13, range [46.88, 97.0]

Secondary structure (DSSP, 8-state):
----PPPPP-------TTSSHHHHHHHHHHHH-TTT-----GGGGBPP-TTS-HHHHHT--TTSGGGB--